Protein AF-A0A950VX42-F1 (afdb_monomer_lite)

Secondary structure (DSSP, 8-state):
----------------------EEEEE-TTSS-EEEE-SS--EEEEEEE-SSS--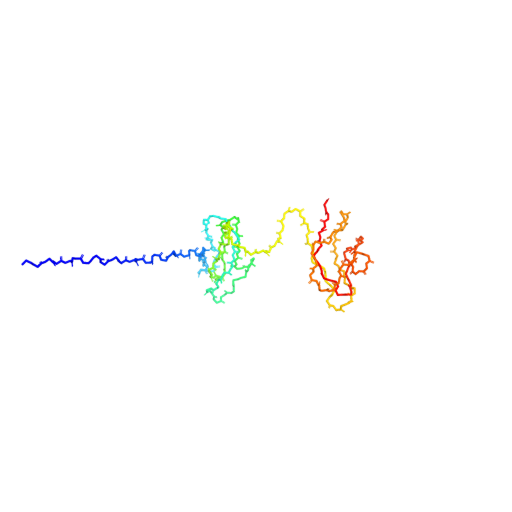-BTTTEEEETTTEEEE-TT-EEEEEEE---S---------SS-EEEEEE-TTSS-EEE----TT-EEEEEE-SSS---BTTTEEEETTEEEE-TT-EEEEEEP-

pLDDT: mean 78.11, std 15.96, range [38.38, 96.94]

Structure (mmCIF, N/CA/C/O backbone):
data_AF-A0A950VX42-F1
#
_entry.id   AF-A0A950VX42-F1
#
loop_
_atom_site.group_PDB
_atom_site.id
_atom_site.type_symbol
_atom_site.label_atom_id
_atom_site.label_alt_id
_atom_site.label_comp_id
_atom_site.label_asym_id
_atom_site.label_entity_id
_atom_site.label_seq_id
_atom_site.pdbx_PDB_ins_code
_atom_site.Cartn_x
_atom_site.Cartn_y
_atom_site.Cartn_z
_atom_site.occupancy
_atom_site.B_iso_or_equiv
_atom_site.auth_seq_id
_atom_site.auth_comp_id
_atom_site.auth_asym_id
_atom_site.auth_atom_id
_atom_site.pdbx_PDB_model_num
ATOM 1 N N . MET A 1 1 ? -58.917 44.998 -31.235 1.00 38.53 1 MET A N 1
ATOM 2 C CA . MET A 1 1 ? -57.465 45.082 -30.951 1.00 38.53 1 MET A CA 1
ATOM 3 C C . MET A 1 1 ? -57.066 43.865 -30.111 1.00 38.53 1 MET A C 1
ATOM 5 O O . MET A 1 1 ? -57.459 43.796 -28.957 1.00 38.53 1 MET A O 1
ATOM 9 N N . LYS A 1 2 ? -56.406 42.850 -30.693 1.00 38.38 2 LYS A N 1
ATOM 10 C CA . LYS A 1 2 ? -56.035 41.588 -30.011 1.00 38.38 2 LYS A CA 1
ATOM 11 C C . LYS A 1 2 ? -54.512 41.530 -29.852 1.00 38.38 2 LYS A C 1
ATOM 13 O O . LYS A 1 2 ? -53.806 41.376 -30.843 1.00 38.38 2 LYS A O 1
ATOM 18 N N . ARG A 1 3 ? -54.012 41.673 -28.621 1.00 44.31 3 ARG A N 1
ATOM 19 C CA . ARG A 1 3 ? -52.590 41.507 -28.282 1.00 44.31 3 ARG A CA 1
ATOM 20 C C . ARG A 1 3 ? -52.271 40.012 -28.216 1.00 44.31 3 ARG A C 1
ATOM 22 O O . ARG A 1 3 ? -52.824 39.311 -27.376 1.00 44.31 3 ARG A O 1
ATOM 29 N N . ARG A 1 4 ? -51.418 39.520 -29.118 1.00 47.25 4 ARG A N 1
ATOM 30 C CA . ARG A 1 4 ? -50.891 38.149 -29.076 1.00 47.25 4 ARG A CA 1
ATOM 31 C C . ARG A 1 4 ? -49.605 38.153 -28.249 1.00 47.25 4 ARG A C 1
ATOM 33 O O . ARG A 1 4 ? -48.638 38.797 -28.637 1.00 47.25 4 ARG A O 1
ATOM 40 N N . LEU A 1 5 ? -49.623 37.477 -27.103 1.00 50.53 5 LEU A N 1
ATOM 41 C CA . LEU A 1 5 ? -48.437 37.198 -26.294 1.00 50.53 5 LEU A CA 1
ATOM 42 C C . LEU A 1 5 ? -47.647 36.069 -26.971 1.00 50.53 5 LEU A C 1
ATOM 44 O O . LEU A 1 5 ? -48.155 34.956 -27.091 1.00 50.53 5 LEU A O 1
ATOM 48 N N . LEU A 1 6 ? -46.429 36.358 -27.436 1.00 52.22 6 LEU A N 1
ATOM 49 C CA . LEU A 1 6 ? -45.462 35.328 -27.814 1.00 52.22 6 LEU A CA 1
ATOM 50 C C . LEU A 1 6 ? -44.808 34.792 -26.535 1.00 52.22 6 LEU A C 1
ATOM 52 O O . LEU A 1 6 ? -44.047 35.501 -25.882 1.00 52.22 6 LEU A O 1
ATOM 56 N N . GLY A 1 7 ? -45.122 33.548 -26.173 1.00 53.94 7 GLY A N 1
ATOM 57 C CA . GLY A 1 7 ? -44.408 32.820 -25.128 1.00 53.94 7 GLY A CA 1
ATOM 58 C C . GLY A 1 7 ? -43.059 32.331 -25.656 1.00 53.94 7 GLY A C 1
ATOM 59 O O . GLY A 1 7 ? -43.015 31.557 -26.609 1.00 53.94 7 GLY A O 1
ATOM 60 N N . PHE A 1 8 ? -41.966 32.783 -25.044 1.00 59.28 8 PHE A N 1
ATOM 61 C CA . PHE A 1 8 ? -40.629 32.233 -25.264 1.00 59.28 8 PHE A CA 1
ATOM 62 C C . PHE A 1 8 ? -40.529 30.888 -24.528 1.00 59.28 8 PHE A C 1
ATOM 64 O O . PHE A 1 8 ? -40.501 30.846 -23.300 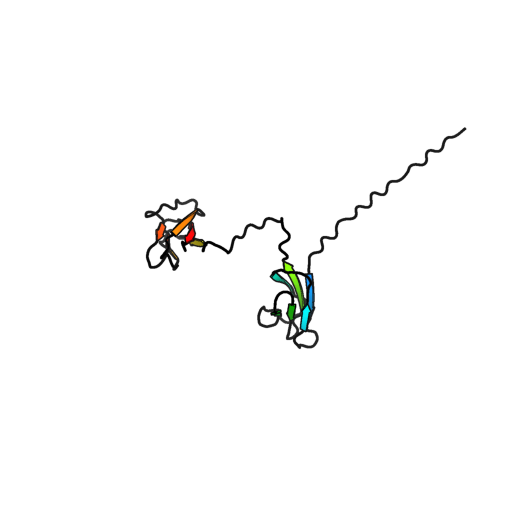1.00 59.28 8 PHE A O 1
ATOM 71 N N . LEU A 1 9 ? -40.499 29.781 -25.272 1.00 56.34 9 LEU A N 1
ATOM 72 C CA . LEU A 1 9 ? -40.129 28.470 -24.737 1.00 56.34 9 LEU A CA 1
ATOM 73 C C . LEU A 1 9 ? -38.615 28.465 -24.492 1.00 56.34 9 LEU A C 1
ATOM 75 O O . LEU A 1 9 ? -37.828 28.313 -25.424 1.00 56.34 9 LEU A O 1
ATOM 79 N N . ILE A 1 10 ? -38.202 28.654 -23.238 1.00 63.16 10 ILE A N 1
ATOM 80 C CA . ILE A 1 10 ? -36.817 28.427 -22.818 1.00 63.16 10 ILE A CA 1
ATOM 81 C C . ILE A 1 10 ? -36.602 26.911 -22.795 1.00 63.16 10 ILE A C 1
ATOM 83 O O . ILE A 1 10 ? -37.011 26.225 -21.861 1.00 63.16 10 ILE A O 1
ATOM 87 N N . VAL A 1 11 ? -35.975 26.377 -23.844 1.00 63.84 11 VAL A N 1
ATOM 8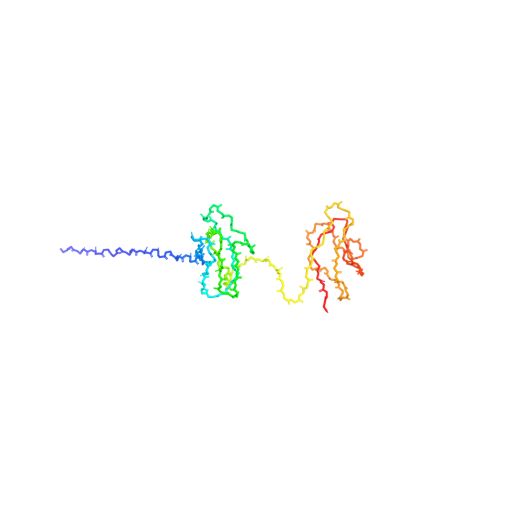8 C CA . VAL A 1 11 ? -35.456 25.007 -23.838 1.00 63.84 11 VAL A CA 1
ATOM 89 C C . VAL A 1 11 ? -34.217 25.009 -22.947 1.00 63.84 11 VAL A C 1
ATOM 91 O O . VAL A 1 11 ? -33.132 25.402 -23.372 1.00 63.84 11 VAL A O 1
ATOM 94 N N . VAL A 1 12 ? -34.380 24.611 -21.686 1.00 65.38 12 VAL A N 1
ATOM 95 C CA . VAL A 1 12 ? -33.251 24.349 -20.787 1.00 65.38 12 VAL A CA 1
ATOM 96 C C . VAL A 1 12 ? -32.581 23.064 -21.274 1.00 65.38 12 VAL A C 1
ATOM 98 O O . VAL A 1 12 ? -32.968 21.960 -20.903 1.00 65.38 12 VAL A O 1
ATOM 101 N N . SER A 1 13 ? -31.609 23.210 -22.177 1.00 61.44 13 SER A N 1
ATOM 102 C CA . SER A 1 13 ? -30.728 22.116 -22.580 1.00 61.44 13 SER A CA 1
ATOM 103 C C . SER A 1 13 ? -29.871 21.734 -21.378 1.00 61.44 13 SER A C 1
ATOM 105 O O . SER A 1 13 ? -28.973 22.474 -20.971 1.00 61.44 13 SER A O 1
ATOM 107 N N . CYS A 1 14 ? -30.190 20.594 -20.771 1.00 60.06 14 CYS A N 1
ATOM 108 C CA . CYS A 1 14 ? -29.380 19.991 -19.729 1.00 60.06 14 CYS A CA 1
ATOM 109 C C . CYS A 1 14 ? -28.136 19.402 -20.407 1.00 60.06 14 CYS A C 1
ATOM 111 O O . CYS A 1 14 ? -28.131 18.247 -20.830 1.00 60.06 14 CYS A O 1
ATOM 113 N N . VAL A 1 15 ? -27.097 20.219 -20.590 1.00 63.25 15 VAL A N 1
ATOM 114 C CA . VAL A 1 15 ? -25.783 19.723 -21.003 1.00 63.25 15 VAL A CA 1
ATOM 115 C C . VAL A 1 15 ? -25.225 18.966 -19.804 1.00 63.25 15 VAL A C 1
ATOM 117 O O . VAL A 1 15 ? -24.599 19.549 -18.922 1.00 63.25 15 VAL A O 1
ATOM 120 N N . ALA A 1 16 ? -25.532 17.672 -19.723 1.00 57.62 16 ALA A N 1
ATOM 121 C CA . ALA A 1 16 ? -24.911 16.803 -18.742 1.00 57.62 16 ALA A CA 1
ATOM 122 C C . ALA A 1 16 ? -23.400 16.830 -19.017 1.00 57.62 16 ALA A C 1
ATOM 124 O O . ALA A 1 16 ? -22.997 16.559 -20.154 1.00 57.62 16 ALA A O 1
ATOM 125 N N . PRO A 1 17 ? -22.554 17.188 -18.037 1.00 58.94 17 PRO A N 1
ATOM 126 C CA . PRO A 1 17 ? -21.123 17.064 -18.223 1.00 58.94 17 PRO A CA 1
ATOM 127 C C . PRO A 1 17 ? -20.841 15.597 -18.541 1.00 58.94 17 PRO A C 1
ATOM 129 O O . PRO A 1 17 ? -21.158 14.707 -17.750 1.00 58.94 17 PRO A O 1
ATOM 132 N N . VAL A 1 18 ? -20.289 15.336 -19.727 1.00 56.50 18 VAL A N 1
ATOM 133 C CA . VAL A 1 18 ? -19.741 14.019 -20.037 1.00 56.50 18 VAL A CA 1
ATOM 134 C C . VAL A 1 18 ? -18.597 13.839 -19.053 1.00 56.50 18 VAL A C 1
ATOM 136 O O . VAL A 1 18 ? -17.566 14.504 -19.160 1.00 56.50 18 VAL A O 1
ATOM 139 N N . LEU A 1 19 ? -18.805 13.009 -18.033 1.00 50.06 19 LEU A N 1
ATOM 140 C CA . LEU A 1 19 ? -17.735 12.616 -17.132 1.00 50.06 19 LEU A CA 1
ATOM 141 C C . LEU A 1 19 ? -16.748 11.814 -17.981 1.00 50.06 19 LEU A C 1
ATOM 143 O O . LEU A 1 19 ? -16.976 10.641 -18.271 1.00 50.06 19 LEU A O 1
ATOM 147 N N . PHE A 1 20 ? -15.689 12.469 -18.457 1.00 51.78 20 PHE A N 1
ATOM 148 C CA . PHE A 1 20 ? -14.605 11.810 -19.171 1.00 51.78 20 PHE A CA 1
ATOM 149 C C . PHE A 1 20 ? -13.880 10.891 -18.182 1.00 51.78 20 PHE A C 1
ATOM 151 O O . PHE A 1 20 ? -12.935 11.296 -17.506 1.00 51.78 20 PHE A O 1
ATOM 158 N N . ALA A 1 21 ? -14.354 9.650 -18.071 1.00 55.03 21 ALA A N 1
ATOM 159 C CA . ALA A 1 21 ? -13.582 8.568 -17.490 1.00 55.03 21 ALA A CA 1
ATOM 160 C C . ALA A 1 21 ? -12.363 8.372 -18.392 1.00 55.03 21 ALA A C 1
ATOM 162 O O . ALA A 1 21 ? -12.493 7.943 -19.538 1.00 55.03 21 ALA A O 1
ATOM 163 N N . GLU A 1 22 ? -11.189 8.757 -17.905 1.00 73.12 22 GLU A N 1
ATOM 164 C CA . GLU A 1 22 ? -9.973 8.757 -18.704 1.00 73.12 22 GLU A CA 1
ATOM 165 C C . GLU A 1 22 ? -9.489 7.327 -18.920 1.00 73.12 22 GLU A C 1
ATOM 167 O O . GLU A 1 22 ? -8.768 6.744 -18.111 1.00 73.12 22 GLU A O 1
ATOM 172 N N . THR A 1 23 ? -9.988 6.735 -19.994 1.00 81.25 23 THR A N 1
ATOM 173 C CA . THR A 1 23 ? -9.744 5.350 -20.358 1.00 81.25 23 THR A CA 1
ATOM 174 C C . THR A 1 23 ? -9.040 5.330 -21.705 1.00 81.25 23 THR A C 1
ATOM 176 O O . THR A 1 23 ? -9.523 5.937 -22.659 1.00 81.25 23 THR A O 1
ATOM 179 N N . ILE A 1 24 ? -7.911 4.634 -21.787 1.00 88.50 24 ILE A N 1
ATOM 180 C CA . ILE A 1 24 ? -7.179 4.393 -23.026 1.00 88.50 24 ILE A CA 1
ATOM 181 C C . ILE A 1 24 ? -7.381 2.949 -23.471 1.00 88.50 24 ILE A C 1
ATOM 183 O O . ILE A 1 24 ? -7.164 2.009 -22.710 1.00 88.50 24 ILE A O 1
ATOM 187 N N . ARG A 1 25 ? -7.786 2.763 -24.723 1.00 93.31 25 ARG A N 1
ATOM 188 C CA . ARG A 1 25 ? -7.873 1.444 -25.347 1.00 93.31 25 ARG A CA 1
ATOM 189 C C . ARG A 1 25 ? -6.534 1.101 -25.986 1.00 93.31 25 ARG A C 1
ATOM 191 O O . ARG A 1 25 ? -6.036 1.879 -26.797 1.00 93.31 25 ARG A O 1
ATOM 198 N N . CYS A 1 26 ? -5.960 -0.046 -25.629 1.00 94.69 26 CYS A N 1
ATOM 199 C CA . CYS A 1 26 ? -4.705 -0.518 -26.209 1.00 94.69 26 CYS A CA 1
ATOM 200 C C . CYS A 1 26 ? -4.793 -1.992 -26.607 1.00 94.69 26 CYS A C 1
ATOM 202 O O . CYS A 1 26 ? -5.253 -2.836 -25.832 1.00 94.69 26 CYS A O 1
ATOM 204 N N . GLU A 1 27 ? -4.364 -2.300 -27.833 1.00 95.94 27 GLU A N 1
ATOM 205 C CA . GLU A 1 27 ? -4.640 -3.584 -28.475 1.00 95.94 27 GLU A CA 1
ATOM 206 C C . GLU A 1 27 ? -3.418 -4.158 -29.198 1.00 95.94 27 GLU A C 1
ATOM 208 O O . GLU A 1 27 ? -2.802 -3.505 -30.035 1.00 95.94 27 GLU A O 1
ATOM 213 N N . SER A 1 28 ? -3.084 -5.417 -28.904 1.00 95.31 28 SER A N 1
ATOM 214 C CA . SER A 1 28 ? -2.118 -6.208 -29.670 1.00 95.31 28 SER A CA 1
ATOM 215 C C . SER A 1 28 ? -2.865 -7.088 -30.680 1.00 95.31 28 SER A C 1
ATOM 217 O O . SER A 1 28 ? -3.187 -8.241 -30.398 1.00 95.31 28 SER A O 1
ATOM 219 N N . ASP A 1 29 ? -3.174 -6.568 -31.870 1.00 87.94 29 ASP A N 1
ATOM 220 C CA . ASP A 1 29 ? -3.945 -7.328 -32.877 1.00 87.94 29 ASP A CA 1
ATOM 221 C C . ASP A 1 29 ? -3.124 -8.394 -33.610 1.00 87.94 29 ASP A C 1
ATOM 223 O O . ASP A 1 29 ? -3.656 -9.416 -34.037 1.00 87.94 29 ASP A O 1
ATOM 227 N N . ARG A 1 30 ? -1.812 -8.175 -33.746 1.00 81.25 30 ARG A N 1
ATOM 228 C CA . ARG A 1 30 ? -0.895 -9.068 -34.482 1.00 81.25 30 ARG A CA 1
ATOM 229 C C . ARG A 1 30 ? 0.036 -9.868 -33.568 1.00 81.25 30 ARG A C 1
ATOM 231 O O . ARG A 1 30 ? 1.035 -10.410 -34.022 1.00 81.25 30 ARG A O 1
ATOM 238 N N . GLY A 1 31 ? -0.252 -9.905 -32.265 1.00 74.06 31 GLY A N 1
ATOM 239 C CA . GLY A 1 31 ? 0.558 -10.602 -31.258 1.00 74.06 31 GLY A CA 1
ATOM 240 C C . GLY A 1 31 ? 1.859 -9.889 -30.867 1.00 74.06 31 GLY A C 1
ATOM 241 O O . GLY A 1 31 ? 2.455 -10.225 -29.847 1.00 74.06 31 GLY A O 1
ATOM 242 N N . HIS A 1 32 ? 2.290 -8.879 -31.622 1.00 87.88 32 HIS A N 1
ATOM 243 C CA . HIS A 1 32 ? 3.459 -8.063 -31.291 1.00 87.88 32 HIS A CA 1
ATOM 244 C C . HIS A 1 32 ? 3.168 -7.084 -30.152 1.00 87.88 32 HIS A C 1
ATOM 246 O O . HIS A 1 32 ? 2.011 -6.739 -29.892 1.00 87.88 32 HIS A O 1
ATOM 252 N N . ARG A 1 33 ? 4.228 -6.623 -29.483 1.00 90.06 33 ARG A N 1
ATOM 253 C CA . ARG A 1 33 ? 4.119 -5.546 -28.500 1.00 90.06 33 ARG A CA 1
ATOM 254 C C . ARG A 1 33 ? 3.612 -4.281 -29.195 1.00 90.06 33 ARG A C 1
ATOM 256 O O . ARG A 1 33 ? 4.168 -3.871 -30.209 1.00 90.06 33 ARG A O 1
ATOM 263 N N . HIS A 1 34 ? 2.553 -3.703 -28.652 1.00 94.56 34 HIS A N 1
ATOM 264 C CA . HIS A 1 34 ? 1.974 -2.443 -29.082 1.00 94.56 34 HIS A CA 1
ATOM 265 C C . HIS A 1 34 ? 2.003 -1.467 -27.912 1.00 94.56 34 HIS A C 1
ATOM 267 O O . HIS A 1 34 ? 1.707 -1.861 -26.783 1.00 94.56 34 HIS A O 1
ATOM 273 N N . GLU A 1 35 ? 2.357 -0.215 -28.181 1.00 93.25 35 GLU A N 1
ATOM 274 C CA . GLU A 1 35 ? 2.533 0.824 -27.170 1.00 93.25 35 GLU A CA 1
ATOM 275 C C . GLU A 1 35 ? 1.534 1.948 -27.408 1.00 93.25 35 GLU A C 1
ATOM 277 O O . GLU A 1 35 ? 1.429 2.486 -28.509 1.00 93.25 35 GLU A O 1
ATOM 282 N N . CYS A 1 36 ? 0.780 2.283 -26.368 1.00 91.81 36 CYS A N 1
ATOM 283 C CA . CYS A 1 36 ? -0.212 3.340 -26.390 1.00 91.81 36 CYS A CA 1
ATOM 284 C C . CYS A 1 36 ? 0.181 4.400 -25.370 1.00 91.81 36 CYS A C 1
ATOM 286 O O . CYS A 1 36 ? 0.163 4.158 -24.159 1.00 91.81 36 CYS A O 1
ATOM 288 N N . SER A 1 37 ? 0.540 5.574 -25.877 1.00 88.94 37 SER A N 1
ATOM 289 C CA . SER A 1 37 ? 0.812 6.739 -25.047 1.00 88.94 37 SER A CA 1
ATOM 290 C C . SER A 1 37 ? -0.491 7.412 -24.634 1.00 88.94 37 SER A C 1
ATOM 292 O O . SER A 1 37 ? -1.432 7.490 -25.423 1.00 88.94 37 SER A O 1
ATOM 294 N N . PHE A 1 38 ? -0.535 7.926 -23.413 1.00 80.38 38 PHE A N 1
ATOM 295 C CA . PHE A 1 38 ? -1.634 8.745 -22.914 1.00 80.38 38 PHE A CA 1
ATOM 296 C C . PHE A 1 38 ? -1.098 10.073 -22.388 1.00 80.38 38 PHE A C 1
ATOM 298 O O . PHE A 1 38 ? 0.037 10.159 -21.925 1.00 80.38 38 PHE A O 1
ATOM 305 N N . ASP A 1 39 ? -1.920 11.115 -22.444 1.00 74.50 39 ASP A N 1
ATOM 306 C CA . ASP A 1 39 ? -1.543 12.404 -21.878 1.00 74.50 39 ASP A CA 1
ATOM 307 C C . ASP A 1 39 ? -1.598 12.361 -20.345 1.00 74.50 39 ASP A C 1
ATOM 309 O O . ASP A 1 39 ? -2.443 11.694 -19.753 1.00 74.50 39 ASP A O 1
ATOM 313 N N . GLY A 1 40 ? -0.738 13.131 -19.680 1.00 68.69 40 GLY A N 1
ATOM 314 C CA . GLY A 1 40 ? -0.780 13.315 -18.229 1.00 68.69 40 GLY A CA 1
ATOM 315 C C . GLY A 1 40 ? -0.042 12.250 -17.415 1.00 68.69 40 GLY A C 1
ATOM 316 O O . GLY A 1 40 ? 0.950 11.670 -17.845 1.00 68.69 40 GLY A O 1
ATOM 317 N N . TRP A 1 41 ? -0.479 12.078 -16.168 1.00 62.84 41 TRP A N 1
ATOM 318 C CA . TRP A 1 41 ? 0.212 11.287 -15.152 1.00 62.84 41 TRP A CA 1
ATOM 319 C C . TRP A 1 41 ? -0.829 10.559 -14.321 1.00 62.84 41 TRP A C 1
ATOM 321 O O . TRP A 1 41 ? -1.816 11.161 -13.895 1.00 62.84 41 TRP A O 1
ATOM 331 N N . GLY A 1 42 ? -0.584 9.293 -14.028 1.00 74.62 42 GLY A N 1
ATOM 332 C CA . GLY A 1 42 ? -1.492 8.511 -13.210 1.00 74.62 42 GLY A CA 1
ATOM 333 C C . GLY A 1 42 ? -1.041 7.071 -13.111 1.00 74.62 42 GLY A C 1
ATOM 334 O O . GLY A 1 42 ? -0.146 6.629 -13.834 1.00 74.62 42 GLY A O 1
ATOM 335 N N . ARG A 1 43 ? -1.664 6.339 -12.194 1.00 79.19 43 ARG A N 1
ATOM 336 C CA . ARG A 1 43 ? -1.553 4.883 -12.193 1.00 79.19 43 ARG A CA 1
ATOM 337 C C . ARG A 1 43 ? -2.425 4.349 -13.325 1.00 79.19 43 ARG A C 1
ATOM 339 O O . ARG A 1 43 ? -3.562 4.782 -13.476 1.00 79.19 43 ARG A O 1
ATOM 346 N N . VAL A 1 44 ? -1.883 3.424 -14.106 1.00 84.12 44 VAL A N 1
ATOM 347 C CA . VAL A 1 44 ? -2.645 2.704 -15.126 1.00 84.12 44 VAL A CA 1
ATOM 348 C C . VAL A 1 44 ? -3.213 1.442 -14.492 1.00 84.12 44 VAL A C 1
ATOM 350 O O . VAL A 1 44 ? -2.472 0.679 -13.877 1.00 84.12 44 VAL A O 1
ATOM 353 N N . GLU A 1 45 ? -4.508 1.215 -14.662 1.00 83.94 45 GLU A N 1
ATOM 354 C CA . GLU A 1 45 ? -5.194 0.022 -14.175 1.00 83.94 45 GLU A CA 1
ATOM 355 C C . GLU A 1 45 ? -5.943 -0.664 -15.317 1.00 83.94 45 GLU A C 1
ATOM 357 O O . GLU A 1 45 ? -6.606 -0.009 -16.125 1.00 83.94 45 GLU A O 1
ATOM 362 N N . LEU A 1 46 ? -5.874 -1.995 -15.384 1.00 85.06 46 LEU A N 1
ATOM 363 C CA . LEU A 1 46 ? -6.699 -2.776 -16.302 1.00 85.06 46 LEU A CA 1
ATOM 364 C C . LEU A 1 46 ? -8.173 -2.638 -15.888 1.00 85.06 46 LEU A C 1
ATOM 366 O O . LEU A 1 46 ? -8.582 -3.171 -14.859 1.00 85.06 46 LEU A O 1
ATOM 370 N N . ARG A 1 47 ? -8.985 -1.935 -16.686 1.00 88.44 47 ARG A N 1
ATOM 371 C CA . ARG A 1 47 ? -10.408 -1.714 -16.379 1.00 88.44 47 ARG A CA 1
ATOM 372 C C . ARG A 1 47 ? -11.297 -2.767 -17.018 1.00 88.44 47 ARG A C 1
ATOM 374 O O . ARG A 1 47 ? -12.240 -3.243 -16.388 1.00 88.44 47 ARG A O 1
ATOM 381 N N . ARG A 1 48 ? -11.030 -3.100 -18.282 1.00 86.19 48 ARG A N 1
ATOM 382 C CA . ARG A 1 48 ? -11.841 -4.053 -19.041 1.00 86.19 48 ARG A CA 1
ATOM 383 C C . ARG A 1 48 ? -10.986 -4.821 -20.033 1.00 86.19 48 ARG A C 1
ATOM 385 O O . ARG A 1 48 ? -10.432 -4.236 -20.956 1.00 86.19 48 ARG A O 1
ATOM 392 N N . GLN A 1 49 ? -10.952 -6.141 -19.893 1.00 88.75 49 GLN A N 1
ATOM 393 C CA . GLN A 1 49 ? -10.373 -7.013 -20.909 1.00 88.75 49 GLN A CA 1
ATOM 394 C C . GLN A 1 49 ? -11.347 -7.181 -22.086 1.00 88.75 49 GLN A C 1
ATOM 396 O O . GLN A 1 49 ? -12.542 -7.415 -21.900 1.00 88.75 49 GLN A O 1
ATOM 401 N N . LEU A 1 50 ? -10.821 -7.050 -23.301 1.00 89.75 50 LEU A N 1
ATOM 402 C CA . LEU A 1 50 ? -11.551 -7.157 -24.567 1.00 89.75 50 LEU A CA 1
ATOM 403 C C . LEU A 1 50 ? -11.144 -8.413 -25.351 1.00 89.75 50 LEU A C 1
ATOM 405 O O . LEU A 1 50 ? -11.922 -8.937 -26.151 1.00 89.75 50 LEU A O 1
ATOM 409 N N . SER A 1 51 ? -9.919 -8.901 -25.143 1.00 93.56 51 SER A N 1
ATOM 410 C CA . SER A 1 51 ? -9.413 -10.143 -25.726 1.00 93.56 51 SER A CA 1
ATOM 411 C C . SER A 1 51 ? -9.860 -11.384 -24.953 1.00 93.56 51 SER A C 1
ATOM 413 O O . SER A 1 51 ? -10.084 -11.359 -23.745 1.00 93.56 51 SER A O 1
ATOM 415 N N . ARG A 1 52 ? -9.916 -12.518 -25.662 1.00 88.81 52 ARG A N 1
ATOM 416 C CA . ARG A 1 52 ? -9.993 -13.844 -25.028 1.00 88.81 52 ARG A CA 1
ATOM 417 C C . ARG A 1 52 ? -8.660 -14.270 -24.412 1.00 88.81 52 ARG A C 1
ATOM 419 O O . ARG A 1 52 ? -8.664 -15.050 -23.475 1.00 88.81 52 ARG A O 1
ATOM 426 N N . THR A 1 53 ? -7.543 -13.778 -24.950 1.00 87.50 53 THR A 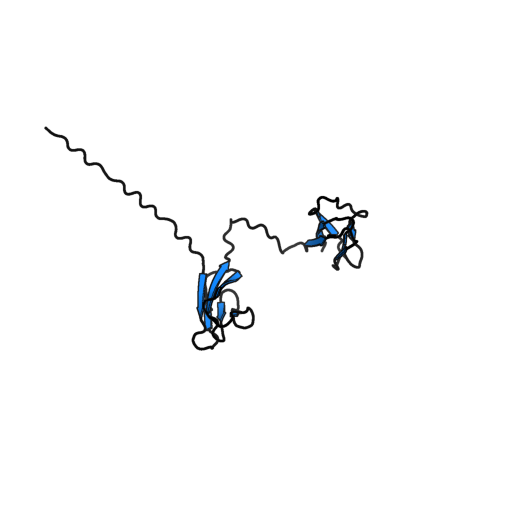N 1
ATOM 427 C CA . THR A 1 53 ? -6.221 -13.957 -24.345 1.00 87.50 53 THR A CA 1
ATOM 428 C C . THR A 1 53 ? -6.108 -13.097 -23.096 1.00 87.50 53 THR A C 1
ATOM 430 O O . THR A 1 53 ? -6.482 -11.921 -23.138 1.00 87.50 53 THR A O 1
ATOM 433 N N . ASP A 1 54 ? -5.566 -13.673 -22.026 1.00 81.88 54 ASP A N 1
ATOM 434 C CA . ASP A 1 54 ? -5.430 -13.000 -20.739 1.00 81.88 54 ASP A C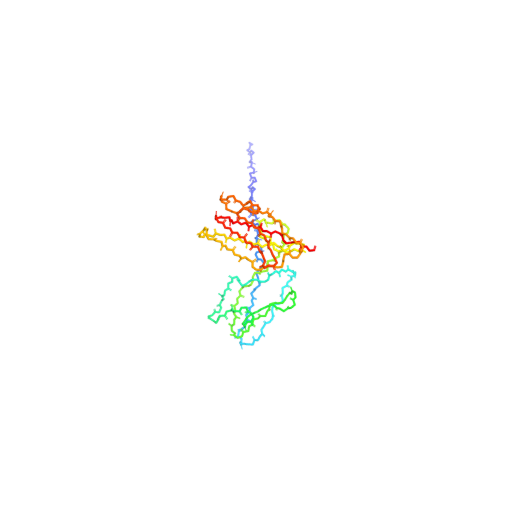A 1
ATOM 435 C C . ASP A 1 54 ? -4.484 -11.799 -20.804 1.00 81.88 54 ASP A C 1
ATOM 437 O O . ASP A 1 54 ? -3.362 -11.871 -21.322 1.00 81.88 54 ASP A O 1
ATOM 441 N N . CYS A 1 55 ? -4.934 -10.699 -20.211 1.00 85.94 55 CYS A N 1
ATOM 442 C CA . CYS A 1 55 ? -4.160 -9.496 -19.962 1.00 85.94 55 CYS A CA 1
ATOM 443 C C . CYS A 1 55 ? -3.622 -9.525 -18.527 1.00 85.94 55 CYS A C 1
ATOM 445 O O . CYS A 1 55 ? -4.274 -9.080 -17.586 1.00 85.94 55 CYS A O 1
ATOM 447 N 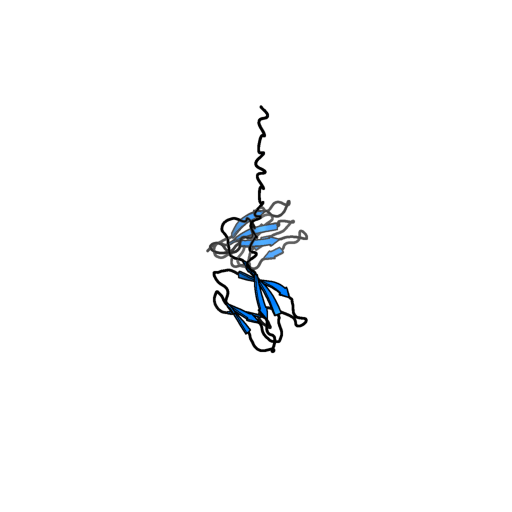N . ILE A 1 56 ? -2.403 -10.034 -18.362 1.00 83.19 56 ILE A N 1
ATOM 448 C CA . ILE A 1 56 ? -1.728 -10.180 -17.074 1.00 83.19 56 ILE A CA 1
ATOM 449 C C . ILE A 1 56 ? -0.586 -9.169 -16.999 1.00 83.19 56 ILE A C 1
ATOM 451 O O . ILE A 1 56 ? 0.275 -9.127 -17.885 1.00 83.19 56 ILE A O 1
ATOM 455 N N . GLU A 1 57 ? -0.581 -8.373 -15.933 1.00 80.81 57 GLU A N 1
ATOM 456 C CA . GLU A 1 57 ? 0.432 -7.345 -15.704 1.00 80.81 57 GLU A CA 1
ATOM 457 C C . GLU A 1 57 ? 1.832 -7.971 -15.626 1.00 80.81 57 GLU A C 1
ATOM 459 O O . GLU A 1 57 ? 2.024 -9.049 -15.059 1.00 80.81 57 GLU A O 1
ATOM 464 N N . GLY A 1 58 ? 2.810 -7.334 -16.268 1.00 77.62 58 GLY A N 1
ATOM 465 C CA . GLY A 1 58 ? 4.185 -7.822 -16.379 1.00 77.62 58 GLY A CA 1
ATOM 466 C C . GLY A 1 58 ? 4.373 -8.998 -17.345 1.00 77.62 58 GLY A C 1
ATOM 467 O O . GLY A 1 58 ? 5.509 -9.396 -17.591 1.00 77.62 58 GLY A O 1
ATOM 468 N N . ARG A 1 59 ? 3.295 -9.553 -17.919 1.00 81.75 59 ARG A N 1
ATOM 469 C CA . ARG A 1 59 ? 3.358 -10.669 -18.883 1.00 81.75 59 ARG A CA 1
ATOM 470 C C . ARG A 1 59 ? 2.858 -10.274 -20.265 1.00 81.75 59 ARG A C 1
ATOM 472 O O . ARG A 1 59 ? 3.580 -10.419 -21.247 1.00 81.75 59 ARG A O 1
ATOM 479 N N . THR A 1 60 ? 1.615 -9.814 -20.345 1.00 85.12 60 THR A N 1
ATOM 480 C CA . THR A 1 60 ? 0.939 -9.478 -21.609 1.00 85.12 60 THR A CA 1
ATOM 481 C C . THR A 1 60 ? 0.463 -8.033 -21.655 1.00 85.12 60 THR A C 1
ATOM 483 O O . THR A 1 60 ? 0.051 -7.565 -22.713 1.00 85.12 60 THR A O 1
ATOM 486 N N . TRP A 1 61 ? 0.592 -7.301 -20.550 1.00 95.31 61 TRP A N 1
ATOM 487 C CA . TRP A 1 61 ? 0.579 -5.846 -20.549 1.00 95.31 61 TRP A CA 1
ATOM 488 C C . TRP A 1 61 ? 1.453 -5.289 -19.427 1.00 95.31 61 TRP A C 1
ATOM 490 O O . TRP A 1 61 ? 1.826 -6.005 -18.497 1.00 95.31 61 TRP A O 1
ATOM 500 N N . GLY A 1 62 ? 1.752 -4.001 -19.497 1.00 88.38 62 GLY A N 1
ATOM 501 C CA . GLY A 1 62 ? 2.400 -3.270 -18.419 1.00 88.38 62 GLY A CA 1
ATOM 502 C C . GLY A 1 62 ? 2.532 -1.796 -18.753 1.00 88.38 62 GLY A C 1
ATOM 503 O O . GLY A 1 62 ? 2.011 -1.317 -19.762 1.00 88.38 62 GLY A O 1
ATOM 504 N N . THR A 1 63 ? 3.249 -1.074 -17.904 1.00 88.00 63 THR A N 1
ATOM 505 C CA . THR A 1 63 ? 3.615 0.317 -18.157 1.00 88.00 63 THR A CA 1
ATOM 506 C C . THR A 1 63 ? 5.097 0.417 -18.473 1.00 88.00 63 THR A C 1
ATOM 508 O O . THR A 1 63 ? 5.917 -0.347 -17.961 1.00 88.00 63 THR A O 1
ATOM 511 N N . GLU A 1 64 ? 5.442 1.355 -19.346 1.00 84.62 64 GLU A N 1
ATOM 512 C CA . GLU A 1 64 ? 6.823 1.741 -19.603 1.00 84.62 64 GLU A CA 1
ATOM 513 C C . GLU A 1 64 ? 6.948 3.256 -19.454 1.00 84.62 64 GLU A C 1
ATOM 515 O O . GLU A 1 64 ? 6.162 4.033 -19.997 1.00 84.62 64 GLU A O 1
ATOM 520 N N . GLY A 1 65 ? 7.905 3.704 -18.646 1.00 79.38 65 GLY A N 1
ATOM 521 C CA . GLY A 1 65 ? 8.005 5.118 -18.299 1.00 79.38 65 GLY A CA 1
ATOM 522 C C . GLY A 1 65 ? 6.762 5.637 -17.561 1.00 79.38 65 GLY A C 1
ATOM 523 O O . GLY A 1 65 ? 6.187 4.954 -16.717 1.00 79.38 65 GLY A O 1
ATOM 524 N N . ARG A 1 66 ? 6.390 6.896 -17.820 1.00 69.44 66 ARG A N 1
ATOM 525 C CA . ARG A 1 66 ? 5.339 7.609 -17.063 1.00 69.44 66 ARG A CA 1
ATOM 526 C C . ARG A 1 66 ? 3.992 7.699 -17.775 1.00 69.44 66 ARG A C 1
ATOM 528 O O . ARG A 1 66 ? 3.005 8.016 -17.120 1.00 69.44 66 ARG A O 1
ATOM 535 N N . HIS A 1 67 ? 3.971 7.472 -19.083 1.00 83.12 67 HIS A N 1
ATOM 536 C CA . HIS A 1 67 ? 2.839 7.818 -19.942 1.00 83.12 67 HIS A CA 1
ATOM 537 C C . HIS A 1 67 ? 2.604 6.795 -21.060 1.00 83.12 67 HIS A C 1
ATOM 539 O O . HIS A 1 67 ? 1.942 7.110 -22.044 1.00 83.12 67 HIS A O 1
ATOM 545 N N . THR A 1 68 ? 3.171 5.590 -20.946 1.00 89.12 68 THR A N 1
ATOM 546 C CA . THR A 1 68 ? 3.043 4.551 -21.972 1.00 89.12 68 THR A CA 1
ATOM 547 C C . THR A 1 68 ? 2.528 3.268 -21.345 1.00 89.12 68 THR A C 1
ATOM 549 O O . THR A 1 68 ? 3.088 2.760 -20.371 1.00 89.12 68 THR A O 1
ATOM 552 N N . VAL A 1 69 ? 1.455 2.734 -21.924 1.00 93.00 69 VAL A N 1
ATOM 553 C CA . VAL A 1 69 ? 1.011 1.359 -21.702 1.00 93.00 69 VAL A CA 1
ATOM 554 C C . VAL A 1 69 ? 1.513 0.509 -22.854 1.00 93.00 69 VAL A C 1
ATOM 556 O O . VAL A 1 69 ? 1.448 0.933 -24.005 1.00 93.00 69 VAL A O 1
ATOM 559 N N . TRP A 1 70 ? 1.981 -0.697 -22.565 1.00 95.75 70 TRP A N 1
ATOM 560 C CA . TRP A 1 70 ? 2.263 -1.687 -23.592 1.00 95.75 70 TRP A CA 1
ATOM 561 C C . TRP A 1 70 ? 1.356 -2.900 -23.414 1.00 95.75 70 TRP A C 1
ATOM 563 O O . TRP A 1 70 ? 1.053 -3.301 -22.292 1.00 95.75 70 TRP A O 1
ATOM 573 N N . VAL A 1 71 ? 0.940 -3.499 -24.526 1.00 95.75 71 VAL A N 1
ATOM 574 C CA . VAL A 1 71 ? 0.218 -4.778 -24.581 1.00 95.75 71 VAL A CA 1
ATOM 575 C C . VAL A 1 71 ? 0.896 -5.701 -25.583 1.00 95.75 71 VAL A C 1
ATOM 577 O O . VAL A 1 71 ? 1.460 -5.244 -26.573 1.00 95.75 71 VAL A O 1
ATOM 580 N N . SER A 1 72 ? 0.872 -7.006 -25.348 1.00 95.12 72 SER A N 1
ATOM 581 C CA . SER A 1 72 ? 1.533 -7.990 -26.206 1.00 95.12 72 SER A CA 1
ATOM 582 C C . SER A 1 72 ? 0.746 -9.296 -26.281 1.00 95.12 72 SER A C 1
ATOM 584 O O . SER A 1 72 ? -0.211 -9.513 -25.534 1.00 95.12 72 SER A O 1
ATOM 586 N N . ASN A 1 73 ? 1.146 -10.181 -27.199 1.00 93.19 73 ASN A N 1
ATOM 587 C CA . ASN A 1 73 ? 0.638 -11.550 -27.305 1.00 93.19 73 ASN A CA 1
ATOM 588 C C . ASN A 1 73 ? -0.892 -11.650 -27.427 1.00 93.19 73 ASN A C 1
ATOM 590 O O . ASN A 1 73 ? -1.498 -12.596 -26.932 1.00 93.19 73 ASN A O 1
ATOM 594 N N . GLY A 1 74 ? -1.540 -10.684 -28.083 1.00 93.00 74 GLY A N 1
ATOM 595 C CA . GLY A 1 74 ? -2.990 -10.721 -28.276 1.00 93.00 74 GLY A CA 1
ATOM 596 C C . GLY A 1 74 ? -3.813 -10.106 -27.143 1.00 93.00 74 GLY A C 1
ATOM 597 O O . GLY A 1 74 ? -5.041 -10.142 -27.234 1.00 93.00 74 GLY A O 1
ATOM 598 N N . CYS A 1 75 ? -3.181 -9.550 -26.100 1.00 96.12 75 CYS A N 1
ATOM 599 C CA . CYS A 1 75 ? -3.890 -8.789 -25.073 1.00 96.12 75 CYS A CA 1
ATOM 600 C C . CYS A 1 75 ? -4.496 -7.510 -25.675 1.00 96.12 75 CYS A C 1
ATOM 602 O O . CYS A 1 75 ? -3.823 -6.740 -26.366 1.00 96.12 75 CYS A O 1
ATOM 604 N N . ARG A 1 76 ? -5.793 -7.310 -25.424 1.00 96.94 76 ARG A N 1
ATOM 605 C CA . ARG A 1 76 ? -6.569 -6.132 -25.826 1.00 96.94 76 ARG A CA 1
ATOM 606 C C . ARG A 1 76 ? -7.435 -5.712 -24.660 1.00 96.94 76 ARG A C 1
ATOM 608 O O . ARG A 1 76 ? -8.211 -6.528 -24.153 1.00 96.94 76 ARG A O 1
ATOM 615 N N . ALA A 1 77 ? -7.308 -4.465 -24.236 1.00 94.25 77 ALA A N 1
ATOM 616 C CA . ALA A 1 77 ? -8.022 -3.981 -23.072 1.00 94.25 77 ALA A CA 1
ATOM 617 C C . ALA A 1 77 ? -8.219 -2.468 -23.085 1.00 94.25 77 ALA A C 1
ATOM 619 O O . ALA A 1 77 ? -7.489 -1.720 -23.737 1.00 94.25 77 ALA A O 1
ATOM 620 N N . ASP A 1 78 ? -9.205 -2.051 -22.304 1.00 90.56 78 ASP A N 1
ATOM 621 C CA . ASP A 1 78 ? -9.373 -0.677 -21.873 1.00 90.56 78 ASP A CA 1
ATOM 622 C C . ASP A 1 78 ? -8.653 -0.498 -20.525 1.00 90.56 78 ASP A C 1
ATOM 624 O O . ASP A 1 78 ? -8.892 -1.241 -19.562 1.00 90.56 78 ASP A O 1
ATOM 628 N N . PHE A 1 79 ? -7.777 0.499 -20.457 1.00 90.62 79 PHE A N 1
ATOM 629 C CA . PHE A 1 79 ? -6.979 0.859 -19.292 1.00 90.62 79 PHE A CA 1
ATOM 630 C C . PHE A 1 79 ? -7.456 2.185 -18.722 1.00 90.62 79 PHE A C 1
ATOM 632 O O . PHE A 1 79 ? -7.591 3.162 -19.450 1.00 90.62 79 PHE A O 1
ATOM 639 N N . PHE A 1 80 ? -7.689 2.239 -17.418 1.00 86.06 80 PHE A N 1
ATOM 640 C CA . PHE A 1 80 ? -8.059 3.464 -16.725 1.00 86.06 80 PHE A CA 1
ATOM 641 C C . PHE A 1 80 ? -6.807 4.191 -16.230 1.00 86.06 80 PHE A C 1
ATOM 643 O O . PHE A 1 80 ? -5.949 3.574 -15.597 1.00 86.06 80 PHE A O 1
ATOM 650 N N . ILE A 1 81 ? -6.714 5.497 -16.496 1.00 84.25 81 ILE A N 1
ATOM 651 C CA . ILE A 1 81 ? -5.663 6.361 -15.956 1.00 84.25 81 ILE A CA 1
ATOM 652 C C . ILE A 1 81 ? -6.206 7.022 -14.694 1.00 84.25 81 ILE A C 1
ATOM 654 O O . ILE A 1 81 ? -6.937 8.014 -14.745 1.00 84.25 81 ILE A O 1
ATOM 658 N N . ALA A 1 82 ? -5.830 6.474 -13.542 1.00 75.00 82 ALA A N 1
ATOM 659 C CA . ALA A 1 82 ? -6.117 7.070 -12.248 1.00 75.00 82 ALA A CA 1
ATOM 660 C C . ALA A 1 82 ? -5.251 8.327 -12.075 1.00 75.00 82 ALA A C 1
ATOM 662 O O . ALA A 1 82 ? -4.166 8.299 -11.481 1.00 75.00 82 ALA A O 1
ATOM 663 N N . ARG A 1 83 ? -5.717 9.440 -12.653 1.00 71.00 83 ARG A N 1
ATOM 664 C CA . ARG A 1 83 ? -5.202 10.773 -12.351 1.00 71.00 83 ARG A CA 1
ATOM 665 C C . ARG A 1 83 ? -5.690 11.143 -10.961 1.00 71.00 83 ARG A C 1
ATOM 667 O O . ARG A 1 83 ? -6.894 11.140 -10.714 1.00 71.00 83 ARG A O 1
ATOM 674 N N . ASN A 1 84 ? -4.771 11.520 -10.079 1.00 59.19 84 ASN A N 1
ATOM 675 C CA . ASN A 1 84 ? -5.126 12.147 -8.811 1.00 59.19 84 ASN A CA 1
ATOM 676 C C . ASN A 1 84 ? -5.688 13.545 -9.114 1.00 59.19 84 ASN A C 1
ATOM 678 O O . ASN A 1 84 ? -4.970 14.540 -9.029 1.00 59.19 84 ASN A O 1
ATOM 682 N N . ARG A 1 85 ? -6.952 13.621 -9.546 1.00 50.97 85 ARG A N 1
ATOM 683 C CA . ARG A 1 85 ? -7.714 14.863 -9.490 1.00 50.97 85 ARG A CA 1
ATOM 684 C C . ARG A 1 85 ? -7.883 15.169 -8.011 1.00 50.97 85 ARG A C 1
ATOM 686 O O . ARG A 1 85 ? -8.404 14.360 -7.250 1.00 50.97 85 ARG A O 1
ATOM 693 N N . GLU A 1 86 ? -7.334 16.302 -7.611 1.00 52.31 86 GLU A N 1
ATOM 694 C CA . GLU A 1 86 ? -7.538 16.896 -6.303 1.00 52.31 86 GLU A CA 1
ATOM 695 C C . GLU A 1 86 ? -9.043 16.881 -5.980 1.00 52.31 86 GLU A C 1
ATOM 697 O O . GLU A 1 86 ? -9.830 17.548 -6.647 1.00 52.31 86 GLU A O 1
ATOM 702 N N . GLY A 1 87 ? -9.438 16.065 -4.997 1.00 49.19 87 GLY A N 1
ATOM 703 C CA . GLY A 1 87 ? -10.785 16.076 -4.432 1.00 49.19 87 GLY A CA 1
ATOM 704 C C . GLY A 1 87 ? -11.732 14.956 -4.864 1.00 49.19 87 GLY A C 1
ATOM 705 O O . GLY A 1 87 ? -12.829 15.249 -5.310 1.00 49.19 87 GLY A O 1
ATOM 706 N N . GLU A 1 88 ? -11.390 13.694 -4.611 1.00 45.88 88 GLU A N 1
ATOM 707 C CA . GLU A 1 88 ? -12.389 12.668 -4.282 1.00 45.88 88 GLU A CA 1
ATOM 708 C C . GLU A 1 88 ? -11.775 11.723 -3.243 1.00 45.88 88 GLU A C 1
ATOM 710 O O . GLU A 1 88 ? -10.700 11.153 -3.426 1.00 45.88 88 GLU A O 1
ATOM 715 N N . ARG A 1 89 ? -12.394 11.709 -2.060 1.00 51.72 89 ARG A N 1
ATOM 716 C CA . ARG A 1 89 ? -11.931 11.006 -0.867 1.00 51.72 89 ARG A CA 1
ATOM 717 C C . ARG A 1 89 ? -12.118 9.506 -1.061 1.00 51.72 89 ARG A C 1
ATOM 719 O O . ARG A 1 89 ? -13.206 9.017 -0.805 1.00 51.72 89 ARG A O 1
ATOM 726 N N . ASP A 1 90 ? -11.041 8.807 -1.388 1.00 43.12 90 ASP A N 1
ATOM 727 C CA . ASP A 1 90 ? -10.855 7.418 -0.980 1.00 43.12 90 ASP A CA 1
ATOM 728 C C . ASP A 1 90 ? -9.573 7.341 -0.150 1.00 43.12 90 ASP A C 1
ATOM 730 O O . ASP A 1 90 ? -8.437 7.405 -0.621 1.00 43.12 90 ASP A O 1
ATOM 734 N N . GLU A 1 91 ? -9.801 7.325 1.157 1.00 45.94 91 GLU A N 1
ATOM 735 C CA . GLU A 1 91 ? -8.819 7.357 2.226 1.00 45.94 91 GLU A CA 1
ATOM 736 C C . GLU A 1 91 ? -8.155 5.976 2.353 1.00 45.94 91 GLU A C 1
ATOM 738 O O . GLU A 1 91 ? -8.516 5.159 3.195 1.00 45.94 91 GLU A O 1
ATOM 743 N N . HIS A 1 92 ? -7.177 5.702 1.488 1.00 38.78 92 HIS A N 1
ATOM 744 C CA . HIS A 1 92 ? -6.280 4.550 1.601 1.00 38.78 92 HIS A CA 1
ATOM 745 C C . HIS A 1 92 ? -4.828 5.048 1.676 1.00 38.78 92 HIS A C 1
ATOM 747 O O . HIS A 1 92 ? -4.128 5.195 0.672 1.00 38.78 92 HIS A O 1
ATOM 753 N N . TYR A 1 93 ? -4.394 5.392 2.892 1.00 42.19 93 TYR A N 1
ATOM 754 C CA . TYR A 1 93 ? -3.060 5.919 3.176 1.00 42.19 93 TYR A CA 1
ATOM 755 C C . TYR A 1 93 ? -1.977 4.852 2.977 1.00 42.19 93 TYR A C 1
ATOM 757 O O . TYR A 1 93 ? -1.936 3.845 3.677 1.00 42.19 93 TYR A O 1
ATOM 765 N N . GLY A 1 94 ? -1.031 5.138 2.084 1.00 40.34 94 GLY A N 1
ATOM 766 C CA . GLY A 1 94 ? 0.200 4.374 1.942 1.00 40.34 94 GLY A CA 1
ATOM 767 C C . GLY A 1 94 ? 1.313 5.207 1.315 1.00 40.34 94 GLY A C 1
ATOM 768 O O . GLY A 1 94 ? 1.433 5.258 0.099 1.00 40.34 94 GLY A O 1
ATOM 769 N N . ASP A 1 95 ? 2.147 5.782 2.185 1.00 40.47 95 ASP A N 1
ATOM 770 C CA . ASP A 1 95 ? 3.521 6.251 1.946 1.00 40.47 95 ASP A CA 1
ATOM 771 C C . ASP A 1 95 ? 3.769 7.743 1.635 1.00 40.47 95 ASP A C 1
ATOM 773 O O . ASP A 1 95 ? 3.431 8.275 0.576 1.00 40.47 95 ASP A O 1
ATOM 777 N N . ARG A 1 96 ? 4.494 8.381 2.578 1.00 44.19 96 ARG A N 1
ATOM 778 C CA . ARG A 1 96 ? 5.804 8.998 2.269 1.00 44.19 96 ARG A CA 1
ATOM 779 C C . ARG A 1 96 ? 6.693 9.364 3.463 1.00 44.19 96 ARG A C 1
ATOM 781 O O . ARG A 1 96 ? 7.864 9.674 3.239 1.00 44.19 96 ARG A O 1
ATOM 788 N N . ARG A 1 97 ? 6.246 9.326 4.731 1.00 52.28 97 ARG A N 1
ATOM 789 C CA . ARG A 1 97 ? 7.138 9.688 5.870 1.00 52.28 97 ARG A CA 1
ATOM 790 C C . ARG A 1 97 ? 7.113 8.800 7.116 1.00 52.28 97 ARG A C 1
ATOM 792 O O . ARG A 1 97 ? 8.038 8.900 7.915 1.00 52.28 97 ARG A O 1
ATOM 799 N N . SER A 1 98 ? 6.186 7.856 7.223 1.00 54.25 98 SER A N 1
ATOM 800 C CA . SER A 1 98 ? 6.094 6.940 8.363 1.00 54.25 98 SER A CA 1
ATOM 801 C C . SER A 1 98 ? 5.726 5.551 7.853 1.00 54.25 98 SER A C 1
ATOM 803 O O . SER A 1 98 ? 4.823 5.431 7.028 1.00 54.25 98 SER A O 1
ATOM 805 N N . ARG A 1 99 ? 6.468 4.513 8.265 1.00 76.00 99 ARG A N 1
ATOM 806 C CA . ARG A 1 99 ? 6.093 3.128 7.952 1.00 76.00 99 ARG A CA 1
ATOM 807 C C . ARG A 1 99 ? 5.032 2.715 8.951 1.00 76.00 99 ARG A C 1
ATOM 809 O O . ARG A 1 99 ? 5.338 2.544 10.127 1.00 76.00 99 ARG A O 1
ATOM 816 N N . THR A 1 100 ? 3.810 2.593 8.470 1.00 77.31 100 THR A N 1
ATOM 817 C CA . THR A 1 100 ? 2.686 2.159 9.280 1.00 77.31 100 THR A CA 1
ATOM 818 C C . THR A 1 100 ? 2.343 0.711 8.940 1.00 77.31 100 THR A C 1
ATOM 820 O O . THR A 1 100 ? 2.306 0.351 7.766 1.00 77.31 100 THR A O 1
ATOM 823 N N . ILE A 1 101 ? 2.152 -0.127 9.957 1.00 83.81 101 ILE A N 1
ATOM 824 C CA . ILE A 1 101 ? 1.893 -1.566 9.844 1.00 83.81 101 ILE A CA 1
ATOM 825 C C . ILE A 1 101 ? 0.631 -1.920 10.637 1.00 83.81 101 ILE A C 1
ATOM 827 O O . ILE A 1 101 ? 0.441 -1.436 11.751 1.00 83.81 101 ILE A O 1
ATOM 831 N N . ILE A 1 102 ? -0.225 -2.775 10.084 1.00 85.81 102 ILE A N 1
ATOM 832 C CA . ILE A 1 102 ? -1.362 -3.356 10.806 1.00 85.81 102 ILE A CA 1
ATOM 833 C C . ILE A 1 102 ? -0.910 -4.681 11.432 1.00 85.81 102 ILE A C 1
ATOM 835 O O . ILE A 1 102 ? -0.297 -5.506 10.756 1.00 85.81 102 ILE A O 1
ATOM 839 N N . CYS A 1 103 ? -1.176 -4.873 12.728 1.00 85.50 103 CYS A N 1
ATOM 840 C CA . CYS A 1 103 ? -0.889 -6.122 13.433 1.00 85.50 103 CYS A CA 1
ATOM 841 C C . CYS A 1 103 ? -2.082 -6.554 14.290 1.00 85.50 103 CYS A C 1
ATOM 843 O O . CYS A 1 103 ? -2.597 -5.773 15.099 1.00 85.50 103 CYS A O 1
ATOM 845 N N . GLU A 1 104 ? -2.519 -7.802 14.112 1.00 90.12 104 GLU A N 1
ATOM 846 C CA . GLU A 1 104 ? -3.841 -8.251 14.555 1.00 90.12 104 GLU A CA 1
ATOM 847 C C . GLU A 1 104 ? -3.794 -9.590 15.301 1.00 90.12 104 GLU A C 1
ATOM 849 O O . GLU A 1 104 ? -3.112 -10.525 14.896 1.00 90.12 104 GLU A O 1
ATOM 854 N N . SER A 1 105 ? -4.508 -9.674 16.427 1.00 88.50 105 SER A N 1
ATOM 855 C CA . SER A 1 105 ? -4.789 -10.917 17.153 1.00 88.50 105 SER A CA 1
ATOM 856 C C . SER A 1 105 ? -6.235 -11.333 16.868 1.00 88.50 105 SER A C 1
ATOM 858 O O . SER A 1 105 ? -7.151 -10.938 17.587 1.00 88.50 105 SER A O 1
ATOM 860 N N . ASP A 1 106 ? -6.471 -12.099 15.801 1.00 78.00 106 ASP A N 1
ATOM 861 C CA . ASP A 1 106 ? -7.839 -12.474 15.400 1.00 78.00 106 ASP A CA 1
ATOM 862 C C . ASP A 1 106 ? -8.445 -13.573 16.279 1.00 78.00 106 ASP A C 1
ATOM 864 O O . ASP A 1 106 ? -9.608 -13.497 16.667 1.00 78.00 106 ASP A O 1
ATOM 868 N N . ASN A 1 107 ? -7.636 -14.554 16.682 1.00 77.94 107 ASN A N 1
ATOM 869 C CA . ASN A 1 107 ? -8.088 -15.723 17.446 1.00 77.94 107 ASN A CA 1
ATOM 870 C C . ASN A 1 107 ? -7.822 -15.603 18.956 1.00 77.94 107 ASN A C 1
ATOM 872 O O . ASN A 1 107 ? -7.677 -16.611 19.644 1.00 77.94 107 ASN A O 1
ATOM 876 N N . ASN A 1 108 ? -7.676 -14.378 19.476 1.00 74.44 108 ASN A N 1
ATOM 877 C CA . ASN A 1 108 ? -7.221 -14.076 20.846 1.00 74.44 108 ASN A CA 1
ATOM 878 C C . ASN A 1 108 ? -5.843 -14.659 21.228 1.00 74.44 108 ASN A C 1
ATOM 880 O O . ASN A 1 108 ? -5.385 -14.480 22.359 1.00 74.44 108 ASN A O 1
ATOM 884 N N . THR A 1 109 ? -5.146 -15.312 20.302 1.00 78.25 109 THR A N 1
ATOM 885 C CA . THR A 1 109 ? -3.783 -15.811 20.480 1.00 78.25 109 THR A CA 1
ATOM 886 C C . THR A 1 109 ? -2.772 -14.686 20.299 1.00 78.25 109 THR A C 1
ATOM 888 O O . THR A 1 109 ? -3.033 -13.682 19.632 1.00 78.25 109 THR A O 1
ATOM 891 N N . ARG A 1 110 ? -1.589 -14.833 20.903 1.00 83.25 110 ARG A N 1
ATOM 892 C CA . ARG A 1 110 ? -0.498 -13.889 20.655 1.00 83.25 110 ARG A CA 1
ATOM 893 C C . ARG A 1 110 ? -0.064 -14.006 19.194 1.00 83.25 110 ARG A C 1
ATOM 895 O O . ARG A 1 110 ? 0.358 -15.076 18.772 1.00 83.25 110 ARG A O 1
ATOM 902 N N . HIS A 1 111 ? -0.131 -12.899 18.470 1.00 87.56 111 HIS A N 1
ATOM 903 C CA . HIS A 1 111 ? 0.360 -12.756 17.108 1.00 87.56 111 HIS A CA 1
ATOM 904 C C . HIS A 1 111 ? 1.564 -11.808 17.092 1.00 87.56 111 HIS A C 1
ATOM 906 O O . HIS A 1 111 ? 1.681 -10.929 17.954 1.00 87.56 111 HIS A O 1
ATOM 912 N N . ARG A 1 112 ? 2.481 -12.005 16.143 1.00 90.19 112 ARG A N 1
ATOM 913 C CA . ARG A 1 112 ? 3.688 -11.193 15.979 1.00 90.19 112 ARG A CA 1
ATOM 914 C C . ARG A 1 112 ? 3.822 -10.766 14.524 1.00 90.19 112 ARG A C 1
ATOM 916 O O . ARG A 1 112 ? 3.639 -11.579 13.629 1.00 90.19 112 ARG A O 1
ATOM 923 N N . CYS A 1 113 ? 4.160 -9.499 14.326 1.00 87.19 113 CYS A N 1
ATOM 924 C CA . CYS A 1 113 ? 4.466 -8.920 13.030 1.00 87.19 113 CYS A CA 1
ATOM 925 C C . CYS A 1 113 ? 5.949 -8.555 13.004 1.00 87.19 113 CYS A C 1
ATOM 927 O O . CYS A 1 113 ? 6.388 -7.674 13.753 1.00 87.19 113 CYS A O 1
ATOM 929 N N . ASP A 1 114 ? 6.708 -9.251 12.163 1.00 87.38 114 ASP A N 1
ATOM 930 C CA . ASP A 1 114 ? 8.155 -9.089 12.060 1.00 87.38 114 ASP A CA 1
ATOM 931 C C . ASP A 1 114 ? 8.477 -7.803 11.291 1.00 87.38 114 ASP A C 1
ATOM 933 O O . ASP A 1 114 ? 8.277 -7.695 10.081 1.00 87.38 114 ASP A O 1
ATOM 937 N N . VAL A 1 115 ? 8.939 -6.790 12.021 1.00 83.69 115 VAL A N 1
ATOM 938 C CA . VAL A 1 115 ? 9.244 -5.454 11.497 1.00 83.69 115 VAL A CA 1
ATOM 939 C C . VAL A 1 115 ? 10.468 -4.884 12.204 1.00 83.69 115 VAL A C 1
ATOM 941 O O . VAL A 1 115 ? 10.741 -5.234 13.351 1.00 83.69 115 VAL A O 1
ATOM 944 N N . ASN A 1 116 ? 11.192 -3.975 11.545 1.00 82.06 116 ASN A N 1
ATOM 945 C CA . ASN A 1 116 ? 12.266 -3.235 12.205 1.00 82.06 116 ASN A CA 1
ATOM 946 C C . ASN A 1 116 ? 11.665 -2.204 13.180 1.00 82.06 116 ASN A C 1
ATOM 948 O O . ASN A 1 116 ? 10.981 -1.270 12.761 1.00 82.06 116 ASN A O 1
ATOM 952 N N . THR A 1 117 ? 11.938 -2.374 14.472 1.00 86.62 117 THR A N 1
ATOM 953 C CA . THR A 1 117 ? 11.473 -1.500 15.560 1.00 86.62 117 THR A CA 1
ATOM 954 C C . THR A 1 117 ? 12.599 -0.688 16.202 1.00 86.62 117 THR A C 1
ATOM 956 O O . THR A 1 117 ? 12.414 -0.166 17.300 1.00 86.62 117 THR A O 1
ATOM 959 N N . GLU A 1 118 ? 13.769 -0.607 15.565 1.00 82.94 118 GLU A N 1
ATOM 960 C CA . GLU A 1 118 ? 14.978 0.064 16.069 1.00 82.94 118 GLU A CA 1
ATOM 961 C C . GLU A 1 118 ? 14.708 1.506 16.516 1.00 82.94 118 GLU A C 1
ATOM 963 O O . GLU A 1 118 ? 15.172 1.938 17.567 1.00 82.94 118 GLU A O 1
ATOM 968 N N . TYR A 1 119 ? 13.859 2.216 15.775 1.00 83.56 119 TYR A N 1
ATOM 969 C CA . TYR A 1 119 ? 13.489 3.606 16.050 1.00 83.56 119 TYR A CA 1
ATOM 970 C C . TYR A 1 119 ? 12.196 3.744 16.876 1.00 83.56 119 TYR A C 1
ATOM 972 O O . TYR A 1 119 ? 11.596 4.818 16.965 1.00 83.56 119 TYR A O 1
ATOM 980 N N . GLY A 1 120 ? 11.748 2.648 17.490 1.00 83.19 120 GLY A N 1
ATOM 981 C CA . GLY A 1 120 ? 10.546 2.583 18.310 1.00 83.19 120 GLY A CA 1
ATOM 982 C C . GLY A 1 120 ? 9.251 2.408 17.518 1.00 83.19 120 GLY A C 1
ATOM 983 O O . GLY A 1 120 ? 9.203 2.492 16.289 1.00 83.19 120 GLY A O 1
ATOM 984 N N . VAL A 1 121 ? 8.174 2.154 18.262 1.00 89.94 121 VAL A N 1
ATOM 985 C CA . VAL A 1 121 ? 6.834 1.898 17.723 1.00 89.94 121 VAL A CA 1
ATOM 986 C C . VAL A 1 121 ? 5.798 2.671 18.527 1.00 89.94 121 VAL A C 1
ATOM 988 O O . VAL A 1 121 ? 5.858 2.721 19.758 1.00 89.94 121 VAL A O 1
ATOM 991 N N . ARG A 1 122 ? 4.819 3.258 17.838 1.00 86.56 122 ARG A N 1
ATOM 992 C CA . ARG A 1 122 ? 3.660 3.915 18.453 1.00 86.56 122 ARG A CA 1
ATOM 993 C C . ARG A 1 122 ? 2.363 3.299 17.950 1.00 86.56 122 ARG A C 1
ATOM 995 O O . ARG A 1 122 ? 2.245 2.995 16.770 1.00 86.56 122 ARG A O 1
ATOM 1002 N N . LEU A 1 123 ? 1.385 3.157 18.840 1.00 85.44 123 LEU A N 1
ATOM 1003 C CA . LEU A 1 123 ? 0.011 2.843 18.454 1.00 85.44 123 LEU A CA 1
ATOM 1004 C C . LEU A 1 123 ? -0.564 4.047 17.693 1.00 85.44 123 LEU A C 1
ATOM 1006 O O . LEU A 1 123 ? -0.640 5.136 18.256 1.00 85.44 123 LEU A O 1
ATOM 1010 N N . SER A 1 124 ? -0.931 3.848 16.430 1.00 84.88 124 SER A N 1
ATOM 1011 C CA . SER A 1 124 ? -1.510 4.881 15.561 1.00 84.88 124 SER A CA 1
ATOM 1012 C C . SER A 1 124 ? -3.032 4.887 15.681 1.00 84.88 124 SER A C 1
ATOM 1014 O O . SER A 1 124 ? -3.645 5.908 15.990 1.00 84.88 124 SER A O 1
ATOM 1016 N N . ARG A 1 125 ? -3.649 3.712 15.508 1.00 79.81 125 ARG A N 1
ATOM 1017 C CA . ARG A 1 125 ? -5.105 3.548 15.520 1.00 79.81 125 ARG A CA 1
ATOM 1018 C C . ARG A 1 125 ? -5.491 2.173 16.048 1.00 79.81 125 ARG A C 1
ATOM 1020 O O . ARG A 1 125 ? -4.986 1.162 15.574 1.00 79.81 125 ARG A O 1
ATOM 1027 N N . GLN A 1 126 ? -6.422 2.120 16.999 1.00 87.12 126 GLN A N 1
ATOM 1028 C CA . GLN A 1 126 ? -7.027 0.856 17.422 1.00 87.12 126 GLN A CA 1
ATOM 1029 C C . GLN A 1 126 ? -8.130 0.448 16.433 1.00 87.12 126 GLN A C 1
ATOM 1031 O O . GLN A 1 126 ? -9.014 1.245 16.122 1.00 87.12 126 GLN A O 1
ATOM 1036 N N . LEU A 1 127 ? -8.074 -0.794 15.954 1.00 81.50 127 LEU A N 1
ATOM 1037 C CA . LEU A 1 127 ? -9.032 -1.386 15.014 1.00 81.50 127 LEU A CA 1
ATOM 1038 C C . LEU A 1 127 ? -9.993 -2.360 15.720 1.00 81.50 127 LEU A C 1
ATOM 1040 O O . LEU A 1 127 ? -11.133 -2.542 15.295 1.00 81.50 127 LEU A O 1
ATOM 1044 N N . SER A 1 128 ? -9.564 -2.975 16.826 1.00 87.81 128 SER A N 1
ATOM 1045 C CA . SER A 1 128 ? -10.391 -3.862 17.649 1.00 87.81 128 SER A CA 1
ATOM 1046 C C . SER A 1 128 ? -11.272 -3.117 18.654 1.00 87.81 128 SER A C 1
ATOM 1048 O O . SER A 1 128 ? -10.943 -2.038 19.144 1.00 87.81 128 SER A O 1
ATOM 1050 N N . ARG A 1 129 ? -12.372 -3.765 19.062 1.00 83.12 129 ARG A N 1
ATOM 1051 C CA . ARG A 1 129 ? -13.123 -3.378 20.272 1.00 83.12 129 ARG A CA 1
ATOM 1052 C C . ARG A 1 129 ? -12.357 -3.720 21.554 1.00 83.12 129 ARG A C 1
ATOM 1054 O O . ARG A 1 129 ? -12.462 -2.997 22.538 1.00 83.12 129 ARG A O 1
ATOM 1061 N N . ASN A 1 130 ? -11.573 -4.800 21.531 1.00 85.06 130 ASN A N 1
ATOM 1062 C CA . ASN A 1 130 ? -10.689 -5.167 22.634 1.00 85.06 130 ASN A CA 1
ATOM 1063 C C . ASN A 1 130 ? -9.565 -4.133 22.755 1.00 85.06 130 ASN A C 1
ATOM 1065 O O . ASN A 1 130 ? -9.003 -3.702 21.747 1.00 85.06 130 ASN A O 1
ATOM 1069 N N . ALA A 1 131 ? -9.250 -3.739 23.988 1.00 81.31 131 ALA A N 1
ATOM 1070 C CA . ALA A 1 131 ? -8.307 -2.662 24.258 1.00 81.31 131 ALA A CA 1
ATOM 1071 C C . ALA A 1 131 ? -6.868 -3.042 23.880 1.00 81.31 131 ALA A C 1
ATOM 1073 O O . ALA A 1 131 ? -6.371 -4.092 24.290 1.00 81.31 131 ALA A O 1
ATOM 1074 N N . CYS A 1 132 ? -6.177 -2.137 23.191 1.00 86.56 132 CYS A N 1
ATOM 1075 C CA . CYS A 1 132 ? -4.755 -2.207 22.877 1.00 86.56 132 CYS A CA 1
ATOM 1076 C C . CYS A 1 132 ? -3.952 -1.350 23.867 1.00 86.56 132 CYS A C 1
ATOM 1078 O O . CYS A 1 132 ? -3.755 -0.153 23.679 1.00 86.56 132 CYS A O 1
ATOM 1080 N N . ILE A 1 133 ? -3.455 -1.980 24.932 1.00 85.88 133 ILE A N 1
ATOM 1081 C CA . ILE A 1 133 ? -2.676 -1.350 26.000 1.00 85.88 133 ILE A CA 1
ATOM 1082 C C . ILE A 1 133 ? -1.230 -1.839 25.941 1.00 85.88 133 ILE A C 1
ATOM 1084 O O . ILE A 1 133 ? -0.977 -3.048 25.969 1.00 85.88 133 ILE A O 1
ATOM 1088 N N . LEU A 1 134 ? -0.297 -0.885 25.882 1.00 85.75 134 LEU A N 1
ATOM 1089 C CA . LEU A 1 134 ? 1.140 -1.146 25.842 1.00 85.75 134 LEU A CA 1
ATOM 1090 C C . LEU A 1 134 ? 1.560 -1.993 27.051 1.00 85.75 134 LEU A C 1
ATOM 1092 O O . LEU A 1 134 ? 1.120 -1.743 28.171 1.00 85.75 134 LEU A O 1
ATOM 1096 N N . ASN A 1 135 ? 2.398 -3.000 26.812 1.00 87.44 135 ASN A N 1
ATOM 1097 C CA . ASN A 1 135 ? 2.861 -4.005 27.777 1.00 87.44 135 ASN A CA 1
ATOM 1098 C C . ASN A 1 135 ? 1.766 -4.903 28.367 1.00 87.44 135 ASN A C 1
ATOM 1100 O O . ASN A 1 135 ? 2.063 -5.760 29.196 1.00 87.44 135 ASN A O 1
ATOM 1104 N N . ARG A 1 136 ? 0.512 -4.768 27.920 1.00 86.56 136 ARG A N 1
ATOM 1105 C CA . ARG A 1 136 ? -0.585 -5.646 28.333 1.00 86.56 136 ARG A CA 1
ATOM 1106 C C . ARG A 1 136 ? -1.097 -6.466 27.165 1.00 86.56 136 ARG A C 1
ATOM 1108 O O . ARG A 1 136 ? -0.928 -7.679 27.176 1.00 86.56 136 ARG A O 1
ATOM 1115 N N . THR A 1 137 ? -1.674 -5.825 26.158 1.00 86.94 137 THR A N 1
ATOM 1116 C CA . THR A 1 137 ? -2.280 -6.493 24.993 1.00 86.94 137 THR A CA 1
ATOM 1117 C C . THR A 1 137 ? -1.528 -6.223 23.696 1.00 86.94 137 THR A C 1
ATOM 1119 O O . THR A 1 137 ? -1.764 -6.911 22.707 1.00 86.94 137 THR A O 1
ATOM 1122 N N . TRP A 1 138 ? -0.564 -5.301 23.712 1.00 96.50 138 TRP A N 1
ATOM 1123 C CA . TRP A 1 138 ? 0.451 -5.177 22.672 1.00 96.50 138 TRP A CA 1
ATOM 1124 C C . TRP A 1 138 ? 1.791 -4.707 23.239 1.00 96.50 138 TRP A C 1
ATOM 1126 O O . TRP A 1 138 ? 1.865 -4.171 24.347 1.00 96.50 138 TRP A O 1
ATOM 1136 N N . GLY A 1 139 ? 2.847 -4.878 22.455 1.00 91.00 139 GLY A N 1
ATOM 1137 C CA . GLY A 1 139 ? 4.174 -4.335 22.714 1.00 91.00 139 GLY A CA 1
ATOM 1138 C C . GLY A 1 139 ? 5.095 -4.584 21.526 1.00 91.00 139 GLY A C 1
ATOM 1139 O O . GLY A 1 139 ? 4.654 -5.059 20.482 1.00 91.00 139 GLY A O 1
ATOM 1140 N N . TYR A 1 140 ? 6.376 -4.272 21.676 1.00 94.56 140 TYR A N 1
ATOM 1141 C CA . TYR A 1 140 ? 7.377 -4.527 20.646 1.00 94.56 140 TYR A CA 1
ATOM 1142 C C . TYR A 1 140 ? 8.734 -4.854 21.270 1.00 94.56 140 TYR A C 1
ATOM 1144 O O . TYR A 1 140 ? 9.020 -4.458 22.398 1.00 94.56 140 TYR A O 1
ATOM 1152 N N . ASP A 1 141 ? 9.541 -5.615 20.543 1.00 91.00 141 ASP A N 1
ATOM 1153 C CA . ASP A 1 141 ? 10.919 -5.962 20.882 1.00 91.00 141 ASP A CA 1
ATOM 1154 C C . ASP A 1 141 ? 11.755 -6.028 19.594 1.00 91.00 141 ASP A C 1
ATOM 1156 O O . ASP A 1 141 ? 11.242 -5.755 18.512 1.00 91.00 141 ASP A O 1
ATOM 1160 N N . SER A 1 142 ? 13.032 -6.408 19.684 1.00 84.12 142 SER A N 1
ATOM 1161 C CA . SER A 1 142 ? 13.934 -6.472 18.523 1.00 84.12 142 SER A CA 1
ATOM 1162 C C . SER A 1 142 ? 13.483 -7.416 17.403 1.00 84.12 142 SER A C 1
ATOM 1164 O O . SER A 1 142 ? 14.012 -7.338 16.299 1.00 84.12 142 SER A O 1
ATOM 1166 N N . ARG A 1 143 ? 12.522 -8.309 17.665 1.00 81.25 143 ARG A N 1
ATOM 1167 C CA . ARG A 1 143 ? 11.940 -9.209 16.665 1.00 81.25 143 ARG A CA 1
ATOM 1168 C C . ARG A 1 143 ? 10.618 -8.678 16.102 1.00 81.25 143 ARG A C 1
ATOM 1170 O O . ARG A 1 143 ? 9.972 -9.390 15.350 1.00 81.25 143 ARG A O 1
ATOM 1177 N N . GLY A 1 144 ? 10.158 -7.492 16.498 1.00 88.50 144 GLY A N 1
ATOM 1178 C CA . GLY A 1 144 ? 8.949 -6.871 15.959 1.00 88.50 144 GLY A CA 1
ATOM 1179 C C . GLY A 1 144 ? 7.849 -6.607 16.984 1.00 88.50 144 GLY A C 1
ATOM 1180 O O . GLY A 1 144 ? 8.048 -6.655 18.201 1.00 88.50 144 GLY A O 1
ATOM 1181 N N . ILE A 1 145 ? 6.656 -6.313 16.470 1.00 94.38 145 ILE A N 1
ATOM 1182 C CA . ILE A 1 145 ? 5.469 -5.969 17.260 1.00 94.38 145 ILE A CA 1
ATOM 1183 C C . ILE A 1 145 ? 4.729 -7.251 17.617 1.00 94.38 145 ILE A C 1
ATOM 1185 O O . ILE A 1 145 ? 4.565 -8.130 16.776 1.00 94.38 145 ILE A O 1
ATOM 1189 N N . TRP A 1 146 ? 4.232 -7.356 18.844 1.00 95.50 146 TRP A N 1
ATOM 1190 C CA . TRP A 1 146 ? 3.315 -8.417 19.237 1.00 95.50 146 TRP A CA 1
ATOM 1191 C C . TRP A 1 146 ? 1.992 -7.839 19.731 1.00 95.50 146 TRP A C 1
ATOM 1193 O O . TRP A 1 146 ? 1.958 -6.803 20.393 1.00 95.50 146 TRP A O 1
ATOM 1203 N N . VAL A 1 147 ? 0.907 -8.551 19.448 1.00 93.62 147 VAL A N 1
ATOM 1204 C CA . VAL A 1 147 ? -0.460 -8.255 19.896 1.00 93.62 147 VAL A CA 1
ATOM 1205 C C . VAL A 1 147 ? -1.100 -9.529 20.440 1.00 93.62 147 VAL A C 1
ATOM 1207 O O . VAL A 1 147 ? -0.717 -10.633 20.054 1.00 93.62 147 VAL A O 1
ATOM 1210 N N . ARG A 1 148 ? -2.039 -9.419 21.378 1.00 91.81 148 ARG A N 1
ATOM 1211 C CA . ARG A 1 148 ? -2.750 -10.566 21.967 1.00 91.81 148 ARG A CA 1
ATOM 1212 C C . ARG A 1 148 ? -4.115 -10.160 22.510 1.00 91.81 148 ARG A C 1
ATOM 1214 O O . ARG A 1 148 ? -4.434 -8.973 22.543 1.00 91.81 148 ARG A O 1
ATOM 1221 N N . GLU A 1 149 ? -4.890 -11.142 22.973 1.00 89.25 149 GLU A N 1
ATOM 1222 C CA . GLU A 1 149 ? -6.182 -10.915 23.647 1.00 89.25 149 GLU A CA 1
ATOM 1223 C C . GLU A 1 149 ? -7.163 -10.105 22.776 1.00 89.25 149 GLU A C 1
ATOM 1225 O O . GLU A 1 149 ? -7.952 -9.291 23.260 1.00 89.25 149 GLU A O 1
ATOM 1230 N N . GLY A 1 150 ? -7.091 -10.303 21.456 1.00 88.31 150 GLY A N 1
ATOM 1231 C CA . GLY A 1 150 ? -7.985 -9.655 20.504 1.00 88.31 150 GLY A CA 1
ATOM 1232 C C . GLY A 1 150 ? -7.601 -8.221 20.143 1.00 88.31 150 GLY A C 1
ATOM 1233 O O . GLY A 1 150 ? -8.380 -7.553 19.464 1.00 88.31 150 GLY A O 1
ATOM 1234 N N . CYS A 1 151 ? -6.441 -7.723 20.594 1.00 92.44 151 CYS A N 1
ATOM 1235 C CA . CYS A 1 151 ? -5.927 -6.427 20.158 1.00 92.44 151 CYS A CA 1
ATOM 1236 C C . CYS A 1 151 ? -5.588 -6.463 18.660 1.00 92.44 151 CYS A C 1
ATOM 1238 O O . CYS A 1 151 ? -4.813 -7.305 18.200 1.00 92.44 151 CYS A O 1
ATOM 1240 N N . ARG A 1 152 ? -6.180 -5.531 17.911 1.00 92.44 152 ARG A N 1
ATOM 1241 C CA . ARG A 1 152 ? -5.930 -5.279 16.491 1.00 92.44 152 ARG A CA 1
ATOM 1242 C C . ARG A 1 152 ? -5.724 -3.797 16.307 1.00 92.44 152 ARG A C 1
ATOM 1244 O O . ARG A 1 152 ? -6.564 -3.000 16.739 1.00 92.44 152 ARG A O 1
ATOM 1251 N N . ALA A 1 153 ? -4.602 -3.424 15.719 1.00 90.88 153 ALA A N 1
ATOM 1252 C CA . ALA A 1 153 ? -4.251 -2.027 15.597 1.00 90.88 153 ALA A CA 1
ATOM 1253 C C . ALA A 1 153 ? -3.270 -1.757 14.464 1.00 90.88 153 ALA A C 1
ATOM 1255 O O . ALA A 1 153 ? -2.536 -2.625 13.997 1.00 90.88 153 ALA A O 1
ATOM 1256 N N . GLU A 1 154 ? -3.262 -0.494 14.085 1.00 88.25 154 GLU A N 1
ATOM 1257 C CA . GLU A 1 154 ? -2.283 0.137 13.234 1.00 88.25 154 GLU A CA 1
ATOM 1258 C C . GLU A 1 154 ? -1.159 0.730 14.100 1.00 88.25 154 GLU A C 1
ATOM 1260 O O . GLU A 1 154 ? -1.414 1.412 15.100 1.00 88.25 154 GLU A O 1
ATOM 1265 N N . PHE A 1 155 ? 0.089 0.497 13.703 1.00 90.69 155 PHE A N 1
ATOM 1266 C CA . PHE A 1 155 ? 1.290 0.910 14.416 1.00 90.69 155 PHE A CA 1
ATOM 1267 C C . PHE A 1 155 ? 2.231 1.690 13.511 1.00 90.69 155 PHE A C 1
ATOM 1269 O O . PHE A 1 155 ? 2.535 1.260 12.403 1.00 90.69 155 PHE A O 1
ATOM 1276 N N . THR A 1 156 ? 2.766 2.791 14.020 1.00 85.25 156 THR A N 1
ATOM 1277 C CA . THR A 1 156 ? 3.752 3.613 13.322 1.00 85.25 156 THR A CA 1
ATOM 1278 C C . THR A 1 156 ? 5.159 3.275 13.800 1.00 85.25 156 THR A C 1
ATOM 1280 O O . THR A 1 156 ? 5.445 3.373 14.996 1.00 85.25 156 THR A O 1
ATOM 1283 N N . LEU A 1 157 ? 6.042 2.921 12.866 1.00 82.56 157 LEU A N 1
ATOM 1284 C CA . LEU A 1 157 ? 7.471 2.713 13.101 1.00 82.56 157 LEU A CA 1
ATOM 1285 C C . LEU A 1 157 ? 8.223 4.047 13.031 1.00 82.56 157 LEU A C 1
ATOM 1287 O O . LEU A 1 157 ? 7.956 4.877 12.153 1.00 82.56 157 LEU A O 1
ATOM 1291 N N . GLY A 1 158 ? 9.170 4.242 13.949 1.00 74.12 158 GLY A N 1
ATOM 1292 C CA . GLY A 1 158 ? 10.094 5.372 13.902 1.00 74.12 158 GLY A CA 1
ATOM 1293 C C . GLY A 1 158 ? 11.052 5.312 12.706 1.00 74.12 158 GLY A C 1
ATOM 1294 O O . GLY A 1 158 ? 11.141 4.303 12.000 1.00 74.12 158 GLY A O 1
ATOM 1295 N N . ARG A 1 159 ? 11.778 6.408 12.495 1.00 67.44 159 ARG A N 1
ATOM 1296 C CA . ARG A 1 159 ? 12.902 6.535 11.562 1.00 67.44 159 ARG A CA 1
ATOM 1297 C C . ARG A 1 159 ? 14.060 7.227 12.259 1.00 67.44 159 ARG A C 1
ATOM 1299 O O . ARG A 1 159 ? 13.765 7.981 13.215 1.00 67.44 159 ARG A O 1
#

Radius of gyration: 26.89 Å; chains: 1; bounding box: 72×61×63 Å

Sequence (159 aa):
MKRRLLGFLIVVSCVAPVLFAETIRCESDRGHRHECSFDGWGRVELRRQLSRTDCIEGRTWGTEGRHTVWVSNGCRADFFIARNREGERDEHYGDRRSRTIICESDNNTRHRCDVNTEYGVRLSRQLSRNACILNRTWGYDSRGIWVREGCRAEFTLGR

Foldseek 3Di:
DDDDDDDDDPPPPPPPPPPCQPKDKDWDPPQAKDKDFDPDFADKDFDFWPFPDDDDEPPQWYDDPTTMIIGGGGTIGIITGHDPPPDDDDPDDDDDAWDKDKWWDQPQAKDFDFDAQVQHKDFDFWPFPDDDDEPPQWYADRRGIIGGRGTIGMMTHGD